Protein AF-A0A2C6MI35-F1 (afdb_monomer_lite)

pLDDT: mean 75.47, std 14.17, range [37.5, 93.75]

Sequence (176 aa):
MPGFTLAVMLFILFIFTPGSAALFLSGRSSSQYSLRETFAIGSLIFVAAFLFISFWQENAIKQFIDTMMAAAGISGGIININIISEIFMIEIILALALGLLELIINVGILPCKNKGVKTNRDNLLQKSFIMYRKAGIRPYVKVMLKDSQNISGECLRYSWDDKGSLLLKDADNPEK

Secondary structure (DSSP, 8-state):
-HHHHHHHHHHIIIIIHHHHHHHHHTT--TTS--HHHHHHHHHHHHHHHHHHHHHH-TTHHHHHHHHHHHHTTSS-----HHHHHHHHHHHHHHHHHHHHHHHHHHH-SS-S----PPPPTT-HHHHHHHHHHHTT---EEEEE-TTS-EEEEEEEEEE-STT-EEEEETTT-TT-

Radius of gyration: 25.23 Å; chains: 1; bounding box: 64×28×66 Å

Organism: NCBI:txid1383067

Structure (mmCIF, N/CA/C/O backbone):
data_AF-A0A2C6MI35-F1
#
_entry.id   AF-A0A2C6MI35-F1
#
loop_
_atom_site.group_PDB
_atom_site.id
_atom_site.type_symbol
_atom_site.label_atom_id
_atom_site.label_alt_id
_atom_site.label_comp_id
_atom_site.label_asym_id
_atom_site.label_entity_id
_atom_site.label_seq_id
_atom_site.pdbx_PDB_ins_code
_atom_site.Cartn_x
_atom_site.Cartn_y
_atom_site.Cartn_z
_atom_site.occupancy
_atom_site.B_iso_or_equiv
_atom_site.auth_seq_id
_atom_site.auth_comp_id
_atom_site.auth_asym_id
_atom_site.auth_atom_id
_atom_site.pdbx_PDB_model_num
ATOM 1 N N . MET A 1 1 ? 29.560 -9.538 -11.412 1.00 54.41 1 MET A N 1
ATOM 2 C CA . MET A 1 1 ? 28.147 -9.545 -11.854 1.00 54.41 1 MET A CA 1
ATOM 3 C C . MET A 1 1 ? 27.452 -8.256 -11.402 1.00 54.41 1 MET A C 1
ATOM 5 O O . MET A 1 1 ? 26.742 -8.274 -10.409 1.00 54.41 1 MET A O 1
ATOM 9 N N . PRO A 1 2 ? 27.687 -7.120 -12.077 1.00 59.41 2 PRO A N 1
ATOM 10 C CA . PRO A 1 2 ? 27.101 -5.827 -11.696 1.00 59.41 2 PRO A CA 1
ATOM 11 C C . PRO A 1 2 ? 25.589 -5.713 -11.986 1.00 59.41 2 PRO A C 1
ATOM 13 O O . PRO A 1 2 ? 24.885 -5.030 -11.248 1.00 59.41 2 PRO A O 1
ATOM 16 N N . GLY A 1 3 ? 25.068 -6.432 -12.991 1.00 57.88 3 GLY A N 1
ATOM 17 C CA . GLY A 1 3 ? 23.642 -6.389 -13.359 1.00 57.88 3 GLY A CA 1
ATOM 18 C C . GLY A 1 3 ? 22.692 -6.956 -12.295 1.00 57.88 3 GLY A C 1
ATOM 19 O O . GLY A 1 3 ? 21.583 -6.456 -12.132 1.00 57.88 3 GLY A O 1
ATOM 20 N N . PHE A 1 4 ? 23.138 -7.944 -11.506 1.00 60.38 4 PHE A N 1
ATOM 21 C CA . PHE A 1 4 ? 22.334 -8.507 -10.414 1.00 60.38 4 PHE A CA 1
ATOM 22 C C . PHE A 1 4 ? 22.129 -7.490 -9.280 1.00 60.38 4 PHE A C 1
ATOM 24 O O . PHE A 1 4 ? 21.028 -7.355 -8.756 1.00 60.38 4 PHE A O 1
ATOM 31 N N . THR A 1 5 ? 23.164 -6.715 -8.948 1.00 76.19 5 THR A N 1
ATOM 32 C CA . THR A 1 5 ? 23.095 -5.691 -7.898 1.00 76.19 5 THR A CA 1
ATOM 33 C C . THR A 1 5 ? 22.140 -4.559 -8.272 1.00 76.19 5 THR A C 1
ATOM 35 O O . THR A 1 5 ? 21.344 -4.133 -7.438 1.00 76.19 5 THR A O 1
ATOM 38 N N . LEU A 1 6 ? 22.172 -4.101 -9.529 1.00 74.00 6 LEU A N 1
ATOM 39 C CA . LEU A 1 6 ? 21.299 -3.021 -9.988 1.00 74.00 6 LEU A CA 1
ATOM 40 C C . LEU A 1 6 ? 19.835 -3.470 -10.085 1.00 74.00 6 LEU A C 1
ATOM 42 O O . LEU A 1 6 ? 18.953 -2.747 -9.634 1.00 74.00 6 LEU A O 1
ATOM 46 N N . ALA A 1 7 ? 19.566 -4.681 -10.580 1.00 73.06 7 ALA A N 1
ATOM 47 C CA . ALA A 1 7 ? 18.208 -5.228 -10.627 1.00 73.06 7 ALA A CA 1
ATOM 48 C C . ALA A 1 7 ? 17.580 -5.357 -9.227 1.00 73.06 7 ALA A C 1
ATOM 50 O O . ALA A 1 7 ? 16.420 -4.996 -9.032 1.00 73.06 7 ALA A O 1
ATOM 51 N N . VAL A 1 8 ? 18.356 -5.809 -8.235 1.00 80.31 8 VAL A N 1
ATOM 52 C CA . VAL A 1 8 ? 17.903 -5.874 -6.837 1.00 80.31 8 VAL A CA 1
ATOM 53 C C . VAL A 1 8 ? 17.649 -4.475 -6.273 1.00 80.31 8 VAL A C 1
ATOM 55 O O . VAL A 1 8 ? 16.636 -4.263 -5.609 1.00 80.31 8 VAL A O 1
ATOM 58 N N . MET A 1 9 ? 18.516 -3.500 -6.563 1.00 83.69 9 MET A N 1
ATOM 59 C CA . MET A 1 9 ? 18.298 -2.110 -6.147 1.00 83.69 9 MET A CA 1
ATOM 60 C C . MET A 1 9 ? 17.026 -1.515 -6.756 1.00 83.69 9 MET A C 1
ATOM 62 O O . MET A 1 9 ? 16.259 -0.880 -6.038 1.00 83.69 9 MET A O 1
ATOM 66 N N . LEU A 1 10 ? 16.764 -1.762 -8.041 1.00 82.00 10 LEU A N 1
ATOM 67 C CA . LEU A 1 10 ? 15.550 -1.297 -8.714 1.00 82.00 10 LEU A CA 1
ATOM 68 C C . LEU A 1 10 ? 14.298 -1.976 -8.153 1.00 82.00 10 LEU A C 1
ATOM 70 O O . LEU A 1 10 ? 13.296 -1.309 -7.936 1.00 82.00 10 LEU A O 1
ATOM 74 N N . PHE A 1 11 ? 14.362 -3.268 -7.830 1.00 83.50 11 PHE A N 1
ATOM 75 C CA . PHE A 1 11 ? 13.265 -3.961 -7.150 1.00 83.50 11 PHE A CA 1
ATOM 76 C C . PHE A 1 11 ? 12.962 -3.348 -5.773 1.00 83.50 11 PHE A C 1
ATOM 78 O O . PHE A 1 11 ? 11.804 -3.113 -5.423 1.00 83.50 11 PHE A O 1
ATOM 85 N N . ILE A 1 12 ? 14.000 -3.049 -4.987 1.00 87.00 12 ILE A N 1
ATOM 86 C CA . ILE A 1 12 ? 13.831 -2.389 -3.687 1.00 87.00 12 ILE A CA 1
ATOM 87 C C . ILE A 1 12 ? 13.234 -0.989 -3.872 1.00 87.00 12 ILE A C 1
ATOM 89 O O . ILE A 1 12 ? 12.336 -0.596 -3.125 1.00 87.00 12 ILE A O 1
ATOM 93 N N . LEU A 1 13 ? 13.704 -0.249 -4.874 1.00 88.31 13 LEU A N 1
ATOM 94 C CA . LEU A 1 13 ? 13.237 1.099 -5.168 1.00 88.31 13 LEU A CA 1
ATOM 95 C C . LEU A 1 13 ? 11.760 1.108 -5.584 1.00 88.31 13 LEU A C 1
ATOM 97 O O . LEU A 1 13 ? 10.974 1.813 -4.967 1.00 88.31 13 LEU A O 1
ATOM 101 N N . PHE A 1 14 ? 11.379 0.288 -6.561 1.00 88.88 14 PHE A N 1
ATOM 102 C CA . PHE A 1 14 ? 10.061 0.339 -7.204 1.00 88.88 14 PHE A CA 1
ATOM 103 C C . PHE A 1 14 ? 8.965 -0.469 -6.498 1.00 88.88 14 PHE A C 1
ATOM 105 O O . PHE A 1 14 ? 7.779 -0.242 -6.706 1.00 88.88 14 PHE A O 1
ATOM 112 N N . ILE A 1 15 ? 9.326 -1.450 -5.668 1.00 90.19 15 ILE A N 1
ATOM 113 C CA . ILE A 1 15 ? 8.332 -2.318 -5.016 1.00 90.19 15 ILE A CA 1
ATOM 114 C C . ILE A 1 15 ? 8.416 -2.170 -3.503 1.00 90.19 15 ILE A C 1
ATOM 116 O O . ILE A 1 15 ? 7.429 -1.832 -2.848 1.00 90.19 15 ILE A O 1
ATOM 120 N N . PHE A 1 16 ? 9.592 -2.406 -2.921 1.00 89.62 16 PHE A N 1
ATOM 121 C CA . PHE A 1 16 ? 9.715 -2.432 -1.464 1.00 89.62 16 PHE A CA 1
ATOM 122 C C . PHE A 1 16 ? 9.503 -1.050 -0.829 1.00 89.62 16 PHE A C 1
ATOM 124 O O . PHE A 1 16 ? 8.792 -0.934 0.171 1.00 89.62 16 PHE A O 1
ATOM 131 N N . THR A 1 17 ? 10.093 -0.004 -1.410 1.00 89.75 17 THR A N 1
ATOM 132 C CA . THR A 1 17 ? 10.029 1.371 -0.891 1.00 89.75 17 THR A CA 1
ATOM 133 C C . THR A 1 17 ? 8.602 1.934 -0.892 1.00 89.75 17 THR A C 1
ATOM 135 O O . THR A 1 17 ? 8.126 2.290 0.190 1.00 89.75 17 THR A O 1
ATOM 138 N N . PRO A 1 18 ? 7.866 1.967 -2.023 1.00 89.88 18 PRO A N 1
ATOM 139 C CA . PRO A 1 18 ? 6.489 2.463 -2.036 1.00 89.88 18 PRO A CA 1
ATOM 140 C C . PRO A 1 18 ? 5.544 1.591 -1.201 1.00 89.88 18 PRO A C 1
ATOM 142 O O . PRO A 1 18 ? 4.713 2.126 -0.467 1.00 89.88 18 PRO A O 1
ATOM 145 N N . GLY A 1 19 ? 5.709 0.263 -1.221 1.00 88.19 19 GLY A N 1
ATOM 146 C CA . GLY A 1 19 ? 4.918 -0.639 -0.378 1.00 88.19 19 GLY A CA 1
ATOM 147 C C . GLY A 1 19 ? 5.110 -0.368 1.118 1.00 88.19 19 GLY A C 1
ATOM 148 O O . GLY A 1 19 ? 4.142 -0.319 1.878 1.00 88.19 19 GLY A O 1
ATOM 149 N N . SER A 1 20 ? 6.354 -0.127 1.540 1.00 87.62 20 SER A N 1
ATOM 150 C CA . SER A 1 20 ? 6.673 0.224 2.928 1.00 87.62 20 SER A CA 1
ATOM 151 C C . SER A 1 20 ? 6.145 1.608 3.303 1.00 87.62 20 SER A C 1
ATOM 153 O O . SER A 1 20 ? 5.619 1.779 4.400 1.00 87.62 20 SER A O 1
ATOM 155 N N . ALA A 1 21 ? 6.245 2.588 2.399 1.00 87.50 21 ALA A N 1
ATOM 156 C CA . ALA A 1 21 ? 5.750 3.944 2.620 1.00 87.50 21 ALA A CA 1
ATOM 157 C C . ALA A 1 21 ? 4.225 3.979 2.811 1.00 87.50 21 ALA A C 1
ATOM 159 O O . ALA A 1 21 ? 3.744 4.599 3.761 1.00 87.50 21 ALA A O 1
ATOM 160 N N . ALA A 1 22 ? 3.470 3.272 1.964 1.00 87.38 22 ALA A N 1
ATOM 161 C CA . ALA A 1 22 ? 2.014 3.174 2.079 1.00 87.38 22 ALA A CA 1
ATOM 162 C C . ALA A 1 22 ? 1.594 2.546 3.418 1.00 87.38 22 ALA A C 1
ATOM 164 O O . ALA A 1 22 ? 0.770 3.100 4.149 1.00 87.38 22 ALA A O 1
ATOM 165 N N . LEU A 1 23 ? 2.226 1.427 3.782 1.00 85.56 23 LEU A N 1
ATOM 166 C CA . LEU A 1 23 ? 1.975 0.734 5.044 1.00 85.56 23 LEU A CA 1
ATOM 167 C C . LEU A 1 23 ? 2.350 1.583 6.266 1.00 85.56 23 LEU A C 1
ATOM 169 O O . LEU A 1 23 ? 1.597 1.618 7.238 1.00 85.56 23 LEU A O 1
ATOM 173 N N . PHE A 1 24 ? 3.460 2.317 6.209 1.00 84.12 24 PHE A N 1
ATOM 174 C CA . PHE A 1 24 ? 3.859 3.243 7.268 1.00 84.12 24 PHE A CA 1
ATOM 175 C C . PHE A 1 24 ? 2.830 4.355 7.479 1.00 84.12 24 PHE A C 1
ATOM 177 O O . PHE A 1 24 ? 2.433 4.632 8.612 1.00 84.12 24 PHE A O 1
ATOM 184 N N . LEU A 1 25 ? 2.341 4.951 6.393 1.00 83.69 25 LEU A N 1
ATOM 185 C CA . LEU A 1 25 ? 1.353 6.029 6.456 1.00 83.69 25 LEU A CA 1
ATOM 186 C C . LEU A 1 25 ? -0.028 5.565 6.903 1.00 83.69 25 LEU A C 1
ATOM 188 O O . LEU A 1 25 ? -0.734 6.333 7.552 1.00 83.69 25 LEU A O 1
ATOM 192 N N . SER A 1 26 ? -0.380 4.305 6.644 1.00 78.94 26 SER A N 1
ATOM 193 C CA . SER A 1 26 ? -1.616 3.703 7.159 1.00 78.94 26 SER A CA 1
ATOM 194 C C . SER A 1 26 ? -1.658 3.599 8.697 1.00 78.94 26 SER A C 1
ATOM 196 O O . SER A 1 26 ? -2.696 3.267 9.270 1.00 78.94 26 SER A O 1
ATOM 198 N N . GLY A 1 27 ? -0.547 3.893 9.389 1.00 69.50 27 GLY A N 1
ATOM 199 C CA . GLY A 1 27 ? -0.461 3.888 10.851 1.00 69.50 27 GLY A CA 1
ATOM 200 C C . GLY A 1 27 ? -0.296 2.494 11.462 1.00 69.50 27 GLY A C 1
ATOM 201 O O . GLY A 1 27 ? -0.457 2.326 12.674 1.00 69.50 27 GLY A O 1
ATOM 202 N N . ARG A 1 28 ? 0.023 1.488 10.641 1.00 68.94 28 ARG A N 1
ATOM 203 C CA . ARG A 1 28 ? 0.340 0.128 11.089 1.00 68.94 28 ARG A CA 1
ATOM 204 C C . ARG A 1 28 ? 1.673 0.116 11.854 1.00 68.94 28 ARG A C 1
ATOM 206 O O . ARG A 1 28 ? 2.599 0.869 11.570 1.00 68.94 28 ARG A O 1
ATOM 213 N N . SER A 1 29 ? 1.769 -0.729 12.880 1.00 62.06 29 SER A N 1
ATOM 214 C CA . SER A 1 29 ? 3.010 -0.907 13.652 1.00 62.06 29 SER A CA 1
ATOM 215 C C . SER A 1 29 ? 4.046 -1.682 12.833 1.00 62.06 29 SER A C 1
ATOM 217 O O . SER A 1 29 ? 3.680 -2.605 12.108 1.00 62.06 29 SER A O 1
ATOM 219 N N . SER A 1 30 ? 5.343 -1.412 13.026 1.00 60.34 30 SER A N 1
ATOM 220 C CA . SER A 1 30 ? 6.427 -2.186 12.39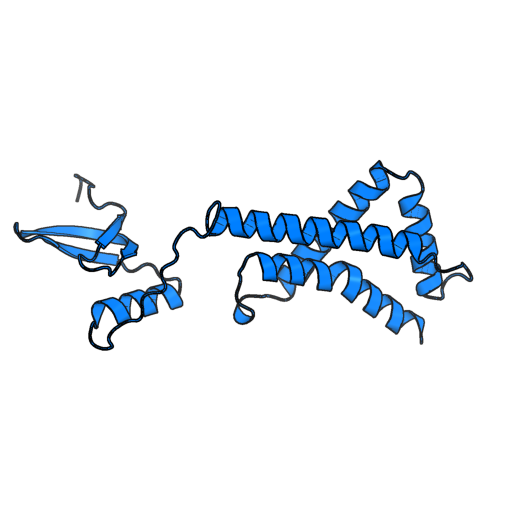7 1.00 60.34 30 SER A CA 1
ATOM 221 C C . SER A 1 30 ? 6.403 -3.683 12.711 1.00 60.34 30 SER A C 1
ATOM 223 O O . SER A 1 30 ? 6.908 -4.484 11.931 1.00 60.34 30 SER A O 1
ATOM 225 N N . SER A 1 31 ? 5.751 -4.073 13.807 1.00 55.59 31 SER A N 1
ATOM 226 C CA . SER A 1 31 ? 5.521 -5.470 14.189 1.00 55.59 31 SER A CA 1
ATOM 227 C C . SER A 1 31 ? 4.340 -6.141 13.475 1.00 55.59 31 SER A C 1
ATOM 229 O O . SER A 1 31 ? 4.112 -7.329 13.683 1.00 55.59 31 SER A O 1
ATOM 231 N N . GLN A 1 32 ? 3.550 -5.392 12.701 1.00 57.53 32 GLN A N 1
ATOM 232 C CA . GLN A 1 32 ? 2.394 -5.890 11.945 1.00 57.53 32 GLN A CA 1
ATOM 233 C C . GLN A 1 32 ? 2.682 -6.020 10.444 1.00 57.53 32 GLN A C 1
ATOM 235 O O . GLN A 1 32 ? 1.843 -6.543 9.718 1.00 57.53 32 GLN A O 1
ATOM 240 N N . TYR A 1 33 ? 3.851 -5.577 9.968 1.00 65.56 33 TYR A N 1
ATOM 241 C CA . TYR A 1 33 ? 4.230 -5.726 8.566 1.00 65.56 33 TYR A CA 1
ATOM 242 C C . TYR A 1 33 ? 4.637 -7.164 8.268 1.00 65.56 33 TYR A C 1
ATOM 244 O O . TYR A 1 33 ? 5.698 -7.630 8.684 1.00 65.56 33 TYR A O 1
ATOM 252 N N . SER A 1 34 ? 3.822 -7.867 7.488 1.00 79.31 34 SER A N 1
ATOM 253 C CA . SER A 1 34 ? 4.315 -9.042 6.780 1.00 79.31 34 SER A CA 1
ATOM 254 C C . SER A 1 34 ? 5.060 -8.589 5.527 1.00 79.31 34 SER A C 1
ATOM 256 O O . SER A 1 34 ? 4.522 -7.805 4.747 1.00 79.31 34 SER A O 1
ATOM 258 N N . LEU A 1 35 ? 6.254 -9.138 5.271 1.00 83.19 35 LEU A N 1
ATOM 259 C CA . LEU A 1 35 ? 6.982 -8.912 4.011 1.00 83.19 35 LEU A CA 1
ATOM 260 C C . LEU A 1 35 ? 6.096 -9.186 2.789 1.00 83.19 35 LEU A C 1
ATOM 262 O O . LEU A 1 35 ? 6.167 -8.481 1.787 1.00 83.19 35 LEU A O 1
ATOM 266 N N . ARG A 1 36 ? 5.208 -10.182 2.895 1.00 85.50 36 ARG A N 1
ATOM 267 C CA . ARG A 1 36 ? 4.239 -10.511 1.849 1.00 85.50 36 ARG A CA 1
ATOM 268 C C . ARG A 1 36 ? 3.293 -9.347 1.549 1.00 85.50 36 ARG A C 1
ATOM 270 O O . ARG A 1 36 ? 3.010 -9.098 0.384 1.00 85.50 36 ARG A O 1
ATOM 277 N N . GLU A 1 37 ? 2.808 -8.653 2.574 1.00 84.44 37 GLU A N 1
ATOM 278 C CA . GLU A 1 37 ? 1.909 -7.505 2.408 1.00 84.44 37 GLU A CA 1
ATOM 279 C C . GLU A 1 37 ? 2.643 -6.315 1.796 1.00 84.44 37 GLU A C 1
ATOM 281 O O . GLU A 1 37 ? 2.126 -5.698 0.868 1.00 84.44 37 GLU A O 1
ATOM 286 N N . THR A 1 38 ? 3.871 -6.044 2.246 1.00 87.75 38 THR A N 1
ATOM 287 C CA . THR A 1 38 ? 4.725 -4.997 1.670 1.00 87.75 38 THR A CA 1
ATOM 288 C C . THR A 1 38 ? 4.944 -5.220 0.177 1.00 87.75 38 THR A C 1
ATOM 290 O O . THR A 1 38 ? 4.754 -4.297 -0.612 1.00 87.75 38 THR A O 1
ATOM 293 N N . PHE A 1 39 ? 5.278 -6.448 -0.231 1.00 91.00 39 PHE A N 1
ATOM 294 C CA . PHE A 1 39 ? 5.456 -6.770 -1.647 1.00 91.00 39 PHE A CA 1
ATOM 295 C C . PHE A 1 39 ? 4.147 -6.738 -2.432 1.00 91.00 39 PHE A C 1
ATOM 297 O O . PHE A 1 39 ? 4.151 -6.283 -3.572 1.00 91.00 39 PHE A O 1
ATOM 304 N N . ALA A 1 40 ? 3.032 -7.184 -1.850 1.00 90.25 40 ALA A N 1
ATOM 305 C CA . ALA A 1 40 ? 1.735 -7.151 -2.521 1.00 90.25 40 ALA A CA 1
ATOM 306 C C . ALA A 1 40 ? 1.275 -5.711 -2.797 1.00 90.25 40 ALA A C 1
ATOM 308 O O . ALA A 1 40 ? 0.923 -5.387 -3.930 1.00 90.25 40 ALA A O 1
ATOM 309 N N . ILE A 1 41 ? 1.335 -4.838 -1.787 1.00 89.69 41 ILE A N 1
ATOM 310 C CA . ILE A 1 41 ? 0.958 -3.424 -1.915 1.00 89.69 41 ILE A CA 1
ATOM 311 C C . ILE A 1 41 ? 1.937 -2.692 -2.833 1.00 89.69 41 ILE A C 1
ATOM 313 O O . ILE A 1 41 ? 1.504 -1.974 -3.728 1.00 89.69 41 ILE A O 1
ATOM 317 N N . GLY A 1 42 ? 3.242 -2.923 -2.670 1.00 91.38 42 GLY A N 1
ATOM 318 C CA . GLY A 1 42 ? 4.268 -2.363 -3.548 1.00 91.38 42 GLY A CA 1
ATOM 319 C C . GLY A 1 42 ? 4.067 -2.748 -5.013 1.00 91.38 42 GLY A C 1
ATOM 320 O O . GLY A 1 42 ? 4.101 -1.887 -5.882 1.00 91.38 42 GLY A O 1
ATOM 321 N N . SER A 1 43 ? 3.767 -4.020 -5.292 1.00 92.62 43 SER A N 1
ATOM 322 C CA . SER A 1 43 ? 3.497 -4.494 -6.659 1.00 92.62 43 SER A CA 1
ATOM 323 C C . SER A 1 43 ? 2.218 -3.885 -7.232 1.00 92.62 43 SER A C 1
ATOM 325 O O . SER A 1 43 ? 2.165 -3.565 -8.415 1.00 92.62 43 SER A O 1
ATOM 327 N N . LEU A 1 44 ? 1.186 -3.702 -6.404 1.00 93.31 44 LEU A N 1
ATOM 328 C CA . LEU A 1 44 ? -0.054 -3.052 -6.822 1.00 93.31 44 LEU A CA 1
ATOM 329 C C . LEU A 1 44 ? 0.184 -1.579 -7.176 1.00 93.31 44 LEU A C 1
ATOM 331 O O . LEU A 1 44 ? -0.299 -1.123 -8.211 1.00 93.31 44 LEU A O 1
ATOM 335 N N . ILE A 1 45 ? 0.957 -0.860 -6.357 1.00 93.38 45 ILE A N 1
ATOM 336 C CA . ILE A 1 45 ? 1.352 0.531 -6.617 1.00 93.38 45 ILE A CA 1
ATOM 337 C C . ILE A 1 45 ? 2.171 0.624 -7.902 1.00 93.38 45 ILE A C 1
ATOM 339 O O . ILE A 1 45 ? 1.857 1.456 -8.749 1.00 93.38 45 ILE A O 1
ATOM 343 N N . PHE A 1 46 ? 3.154 -0.262 -8.074 1.00 92.56 46 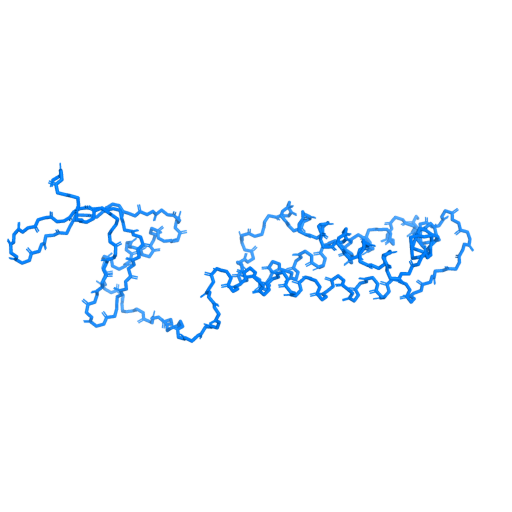PHE A N 1
ATOM 344 C CA . PHE A 1 46 ? 3.979 -0.343 -9.276 1.00 92.56 46 PHE A CA 1
ATOM 345 C C . PHE A 1 46 ? 3.121 -0.517 -10.535 1.00 92.56 46 PHE A C 1
ATOM 347 O O . PHE A 1 46 ? 3.209 0.272 -11.472 1.00 92.56 46 PHE A O 1
ATOM 354 N N . VAL A 1 47 ? 2.224 -1.510 -10.547 1.00 91.88 47 VAL A N 1
ATOM 355 C CA . VAL A 1 47 ? 1.333 -1.762 -11.692 1.00 91.88 47 VAL A CA 1
ATOM 356 C C . VAL A 1 47 ? 0.414 -0.567 -11.950 1.00 91.88 47 VAL A C 1
ATOM 358 O O . VAL A 1 47 ? 0.240 -0.175 -13.102 1.00 91.88 47 VAL A O 1
ATOM 361 N N . ALA A 1 48 ? -0.148 0.047 -10.907 1.00 91.62 48 ALA A N 1
ATOM 362 C CA . ALA A 1 48 ? -1.009 1.218 -11.053 1.00 91.62 48 ALA A CA 1
ATOM 363 C C . ALA A 1 48 ? -0.252 2.429 -11.627 1.00 91.62 48 ALA A C 1
ATOM 365 O O . ALA A 1 48 ? -0.751 3.074 -12.551 1.00 91.62 48 ALA A O 1
ATOM 366 N N . ALA A 1 49 ? 0.958 2.707 -11.136 1.00 90.69 49 ALA A N 1
ATOM 367 C CA . ALA A 1 49 ? 1.824 3.763 -11.654 1.00 90.69 49 ALA A CA 1
ATOM 368 C C . ALA A 1 49 ? 2.203 3.508 -13.117 1.00 90.69 49 ALA A C 1
ATOM 370 O O . ALA A 1 49 ? 2.133 4.412 -13.951 1.00 90.69 49 ALA A O 1
ATOM 371 N N . PHE A 1 50 ? 2.537 2.259 -13.445 1.00 87.69 50 PHE A N 1
ATOM 372 C CA . PHE A 1 50 ? 2.929 1.859 -14.789 1.00 87.69 50 PHE A CA 1
ATOM 373 C C . PHE A 1 50 ? 1.769 1.947 -15.791 1.00 87.69 50 PHE A C 1
ATOM 375 O O . PHE A 1 50 ? 1.953 2.391 -16.924 1.00 87.69 50 PHE A O 1
ATOM 382 N N . LEU A 1 51 ? 0.551 1.585 -15.380 1.00 89.62 51 LEU A N 1
ATOM 383 C CA . LEU A 1 51 ? -0.652 1.777 -16.195 1.00 89.62 51 LEU A CA 1
ATOM 384 C C . LEU A 1 51 ? -0.971 3.263 -16.385 1.00 89.62 51 LEU A C 1
ATOM 386 O O . LEU A 1 51 ? -1.303 3.679 -17.494 1.00 89.62 51 LEU A O 1
ATOM 390 N N . PHE A 1 52 ? -0.828 4.068 -15.329 1.00 89.50 52 PHE A N 1
ATOM 391 C CA . PHE A 1 52 ? -1.069 5.507 -15.386 1.00 89.50 52 PHE A CA 1
ATOM 392 C C . PHE A 1 52 ? -0.105 6.214 -16.346 1.00 89.50 52 PHE A C 1
ATOM 394 O O . PHE A 1 52 ? -0.543 6.980 -17.203 1.00 89.50 52 PHE A O 1
ATOM 401 N N . ILE A 1 53 ? 1.197 5.921 -16.264 1.00 87.94 53 ILE A N 1
ATOM 402 C CA . ILE A 1 53 ? 2.182 6.534 -17.163 1.00 87.94 53 ILE A CA 1
ATOM 403 C C . ILE A 1 53 ? 2.016 6.046 -18.606 1.00 87.94 53 ILE A C 1
ATOM 405 O O . ILE A 1 53 ? 2.138 6.840 -19.532 1.00 87.94 53 ILE A O 1
ATOM 409 N N . SER A 1 54 ? 1.654 4.774 -18.809 1.00 85.94 54 SER A N 1
ATOM 410 C CA . SER A 1 54 ? 1.406 4.215 -20.147 1.00 85.94 54 SER A CA 1
ATOM 411 C C . SER A 1 54 ? 0.186 4.836 -20.825 1.00 85.94 54 SER A C 1
ATOM 413 O O . SER A 1 54 ? 0.144 4.929 -22.048 1.00 85.94 54 SER A O 1
ATOM 415 N N . PHE A 1 55 ? -0.801 5.280 -20.043 1.00 87.31 55 PHE A N 1
ATOM 416 C CA . PHE A 1 55 ? -1.941 6.034 -20.559 1.00 87.31 55 PHE A CA 1
ATOM 417 C C . PHE A 1 55 ? -1.546 7.448 -21.012 1.00 87.31 55 PHE A C 1
ATOM 419 O O . PHE 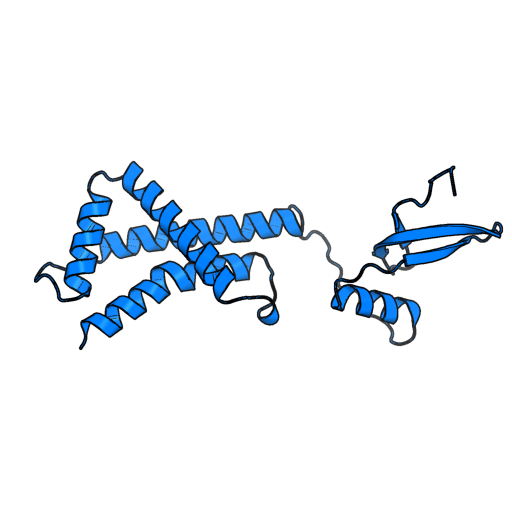A 1 55 ? -2.105 7.962 -21.977 1.00 87.31 55 PHE A O 1
ATOM 426 N N . TRP A 1 56 ? -0.587 8.078 -20.330 1.00 84.50 56 TRP A N 1
ATOM 427 C CA . TRP A 1 56 ? -0.162 9.450 -20.622 1.00 84.50 56 TRP A CA 1
ATOM 428 C C . TRP A 1 56 ? 0.952 9.538 -21.676 1.00 84.50 56 TRP A C 1
ATOM 430 O O . TRP A 1 56 ? 1.065 10.537 -22.385 1.00 84.50 56 TRP A O 1
ATOM 440 N N . GLN A 1 57 ? 1.790 8.508 -21.786 1.00 85.25 57 GLN A N 1
ATOM 441 C CA . GLN A 1 57 ? 2.980 8.502 -22.628 1.00 85.25 57 GLN A CA 1
ATOM 442 C C . GLN A 1 57 ? 3.081 7.181 -23.405 1.00 85.25 57 GLN A C 1
ATOM 444 O O . GLN A 1 57 ? 3.457 6.141 -22.867 1.00 85.25 57 GLN A O 1
ATOM 449 N N . GLU A 1 58 ? 2.813 7.243 -24.713 1.00 80.94 58 GLU A N 1
ATOM 450 C CA . GLU A 1 58 ? 2.700 6.069 -25.599 1.00 80.94 58 GLU A CA 1
ATOM 451 C C . GLU A 1 58 ? 3.957 5.180 -25.634 1.00 80.94 58 GLU A C 1
ATOM 453 O O . GLU A 1 58 ? 3.870 3.973 -25.845 1.00 80.94 58 GLU A O 1
ATOM 458 N N . ASN A 1 59 ? 5.140 5.758 -25.395 1.00 84.62 59 ASN A N 1
ATOM 459 C CA . ASN A 1 59 ? 6.420 5.044 -25.432 1.00 84.62 59 ASN A CA 1
ATOM 460 C C . ASN A 1 59 ? 7.005 4.728 -24.045 1.00 84.62 59 ASN A C 1
ATOM 462 O O . ASN A 1 59 ? 8.125 4.215 -23.981 1.00 84.62 59 ASN A O 1
ATOM 466 N N . ALA A 1 60 ? 6.284 4.994 -22.949 1.00 82.81 60 ALA A N 1
ATOM 467 C CA . ALA A 1 60 ? 6.789 4.790 -21.587 1.00 82.81 60 ALA A CA 1
ATOM 468 C C . ALA A 1 60 ? 7.226 3.341 -21.342 1.00 82.81 60 ALA A C 1
ATOM 470 O O . ALA A 1 60 ? 8.308 3.096 -20.814 1.00 82.81 60 ALA A O 1
ATOM 471 N N . ILE A 1 61 ? 6.425 2.373 -21.805 1.00 81.88 61 ILE A N 1
ATOM 472 C CA . ILE A 1 61 ? 6.709 0.940 -21.643 1.00 81.88 61 ILE A CA 1
ATOM 473 C C . ILE A 1 61 ? 8.015 0.569 -22.335 1.00 81.88 61 ILE A C 1
ATOM 475 O O . ILE A 1 61 ? 8.878 -0.075 -21.743 1.00 81.88 61 ILE A O 1
ATOM 479 N N . LYS A 1 62 ? 8.170 0.996 -23.590 1.00 85.88 62 LYS A N 1
ATOM 480 C CA . LYS A 1 62 ? 9.367 0.706 -24.375 1.00 85.88 62 LYS A CA 1
ATOM 481 C C . LYS A 1 62 ? 10.597 1.347 -23.736 1.00 85.88 62 LYS A C 1
ATOM 483 O O . LYS A 1 62 ? 11.586 0.662 -23.517 1.00 85.88 62 LYS A O 1
ATOM 488 N N . GLN A 1 63 ? 10.512 2.624 -23.368 1.00 86.00 63 GLN A N 1
ATOM 489 C CA . GLN A 1 63 ? 11.616 3.341 -22.726 1.00 86.00 63 GLN A CA 1
ATOM 490 C C . GLN A 1 63 ? 11.997 2.732 -21.375 1.00 86.00 63 GLN A C 1
ATOM 492 O O . GLN A 1 63 ? 13.183 2.630 -21.063 1.00 86.00 63 GLN A O 1
ATOM 497 N N . PHE A 1 64 ? 11.015 2.291 -20.589 1.00 85.12 64 PHE A N 1
ATOM 498 C CA . PHE A 1 64 ? 11.258 1.599 -19.331 1.00 85.12 64 PHE A CA 1
ATOM 499 C C . PHE A 1 64 ? 11.937 0.244 -19.554 1.00 85.12 64 PHE A C 1
ATOM 501 O O . PHE A 1 64 ? 12.961 -0.022 -18.931 1.00 85.12 64 PHE A O 1
ATOM 508 N N . ILE A 1 65 ? 11.429 -0.588 -20.470 1.00 85.12 65 ILE A N 1
ATOM 509 C CA . ILE A 1 65 ? 12.020 -1.899 -20.786 1.00 85.12 65 ILE A CA 1
ATOM 510 C C . ILE A 1 65 ? 13.443 -1.736 -21.326 1.00 85.12 65 ILE A C 1
ATOM 512 O O . ILE A 1 65 ? 14.348 -2.416 -20.847 1.00 85.12 65 ILE A O 1
ATOM 516 N N . ASP A 1 66 ? 13.668 -0.804 -22.251 1.00 86.19 66 ASP A N 1
ATOM 517 C CA . ASP A 1 66 ? 14.996 -0.507 -22.801 1.00 86.19 66 ASP A CA 1
ATOM 518 C C . ASP A 1 66 ? 15.965 -0.071 -21.692 1.00 86.19 66 ASP A C 1
ATOM 520 O O . ASP A 1 66 ? 17.099 -0.549 -21.617 1.00 86.19 66 ASP A O 1
ATOM 524 N N . THR A 1 67 ? 15.492 0.758 -20.759 1.00 84.69 67 THR A N 1
ATOM 525 C CA . THR A 1 67 ? 16.281 1.195 -19.602 1.00 84.69 67 THR A CA 1
ATOM 526 C C . THR A 1 67 ? 16.569 0.041 -18.635 1.00 84.69 67 THR A C 1
ATOM 528 O O . THR A 1 67 ? 17.690 -0.073 -18.138 1.00 84.69 67 THR A O 1
ATOM 531 N N . MET A 1 68 ? 15.609 -0.857 -18.401 1.00 82.38 68 MET A N 1
ATOM 532 C CA . MET A 1 68 ? 15.791 -2.050 -17.565 1.00 82.38 68 MET A CA 1
ATOM 533 C C . MET A 1 68 ? 16.760 -3.057 -18.199 1.00 82.38 68 MET A C 1
ATOM 535 O O . MET A 1 68 ? 17.5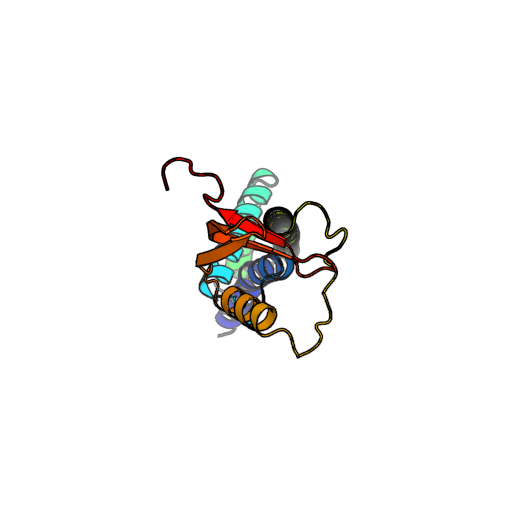97 -3.625 -17.498 1.00 82.38 68 MET A O 1
ATOM 539 N N . MET A 1 69 ? 16.701 -3.260 -19.519 1.00 83.12 69 MET A N 1
ATOM 540 C CA . MET A 1 69 ? 17.639 -4.120 -20.253 1.00 83.12 69 MET A CA 1
ATOM 541 C C . MET A 1 69 ? 19.058 -3.544 -20.255 1.00 83.12 69 MET A C 1
ATOM 543 O O . MET A 1 69 ? 20.029 -4.295 -20.122 1.00 83.12 69 MET A O 1
ATOM 547 N N . ALA A 1 70 ? 19.190 -2.220 -20.368 1.00 83.25 70 ALA A N 1
ATOM 548 C CA . ALA A 1 70 ? 20.463 -1.521 -20.221 1.00 83.25 70 ALA A CA 1
ATOM 549 C C . ALA A 1 70 ? 21.024 -1.654 -18.797 1.00 83.25 70 ALA A C 1
ATOM 551 O O . ALA A 1 70 ? 22.179 -2.036 -18.618 1.00 83.25 70 ALA A O 1
ATOM 552 N N . ALA A 1 71 ? 20.189 -1.443 -17.778 1.00 78.50 71 ALA A N 1
ATOM 553 C CA . ALA A 1 71 ? 20.551 -1.616 -16.372 1.00 78.50 71 ALA A CA 1
ATOM 554 C C . ALA A 1 71 ? 20.971 -3.063 -16.042 1.00 78.50 71 ALA A C 1
ATOM 556 O O . ALA A 1 71 ? 21.931 -3.299 -15.308 1.00 78.50 71 ALA A O 1
ATOM 557 N N . ALA A 1 72 ? 20.302 -4.055 -16.628 1.00 77.25 72 ALA A N 1
ATOM 558 C CA . ALA A 1 72 ? 20.661 -5.461 -16.464 1.00 77.25 72 ALA A CA 1
ATOM 559 C C . ALA A 1 72 ? 21.978 -5.842 -17.175 1.00 77.25 72 ALA A C 1
ATOM 561 O O . ALA A 1 72 ? 22.472 -6.955 -16.988 1.00 77.25 72 ALA A O 1
ATOM 562 N N . GLY A 1 73 ? 22.557 -4.941 -17.978 1.00 75.56 73 GLY A N 1
ATOM 563 C CA . GLY A 1 73 ? 23.742 -5.206 -18.796 1.00 75.56 73 GLY A CA 1
ATOM 564 C C . GLY A 1 73 ? 23.468 -6.140 -19.978 1.00 75.56 73 GLY A C 1
ATOM 565 O O . GLY A 1 73 ? 24.403 -6.717 -20.524 1.00 75.56 73 GLY A O 1
ATOM 566 N N . ILE A 1 74 ? 22.194 -6.314 -20.349 1.00 78.25 74 ILE A N 1
ATOM 567 C CA . ILE A 1 74 ? 21.748 -7.170 -21.460 1.00 78.25 74 ILE A CA 1
ATOM 568 C C . ILE A 1 74 ? 21.865 -6.415 -22.789 1.00 78.25 74 ILE A C 1
ATOM 570 O O . ILE A 1 74 ? 22.180 -7.008 -23.817 1.00 78.25 74 ILE A O 1
ATOM 574 N N . SER A 1 75 ? 21.648 -5.098 -22.768 1.00 76.75 75 SER A N 1
ATOM 575 C CA . SER A 1 75 ? 21.793 -4.226 -23.937 1.00 76.75 75 SER A CA 1
ATOM 576 C C . SER A 1 75 ? 22.780 -3.092 -23.664 1.00 76.75 75 SER A C 1
ATOM 578 O O . SER A 1 75 ? 22.812 -2.569 -22.554 1.00 76.75 75 SER A O 1
ATOM 580 N N . GLY A 1 76 ? 23.522 -2.649 -24.682 1.00 68.81 76 GLY A N 1
ATOM 581 C CA . GLY A 1 76 ? 24.389 -1.461 -24.609 1.00 68.81 76 GLY A CA 1
ATOM 582 C C . GLY A 1 76 ? 23.636 -0.122 -24.661 1.00 68.81 76 GLY A C 1
ATOM 583 O O . GLY A 1 76 ? 24.215 0.884 -25.061 1.00 68.81 76 GLY A O 1
ATOM 584 N N . GLY A 1 77 ? 22.337 -0.121 -24.345 1.00 70.62 77 GLY A N 1
ATOM 585 C CA . GLY A 1 77 ? 21.496 1.072 -24.350 1.00 70.62 77 GLY A CA 1
ATOM 586 C C . GLY A 1 77 ? 21.879 2.071 -23.255 1.00 70.62 77 GLY A C 1
ATOM 587 O O . GLY A 1 77 ? 22.559 1.740 -22.285 1.00 70.62 77 GLY A O 1
ATOM 588 N N . ILE A 1 78 ? 21.431 3.317 -23.411 1.00 75.56 78 ILE A N 1
ATOM 589 C CA . ILE A 1 78 ? 21.658 4.381 -22.428 1.00 75.56 78 ILE A CA 1
ATOM 590 C C . ILE A 1 78 ? 20.604 4.254 -21.325 1.00 75.56 78 ILE A C 1
ATOM 592 O O . ILE A 1 78 ? 19.412 4.167 -21.613 1.00 75.56 78 ILE A O 1
ATOM 596 N N . ILE A 1 79 ? 21.035 4.277 -20.062 1.00 77.94 79 ILE A N 1
ATOM 597 C CA . ILE A 1 79 ? 20.119 4.316 -18.917 1.00 77.94 79 ILE A CA 1
ATOM 598 C C . ILE A 1 79 ? 19.436 5.686 -18.900 1.00 77.94 79 ILE A C 1
ATOM 600 O O . ILE A 1 79 ? 20.072 6.701 -18.608 1.00 77.94 79 ILE A O 1
ATOM 604 N N . ASN A 1 80 ? 18.141 5.722 -19.209 1.00 80.69 80 ASN A N 1
ATOM 605 C CA . ASN A 1 80 ? 17.361 6.948 -19.145 1.00 80.69 80 ASN A CA 1
ATOM 606 C C . ASN A 1 80 ? 16.878 7.177 -17.704 1.00 80.69 80 ASN A C 1
ATOM 608 O O . ASN A 1 80 ? 15.925 6.561 -17.235 1.00 80.69 80 ASN A O 1
ATOM 612 N N . ILE A 1 81 ? 17.556 8.065 -16.980 1.00 82.50 81 ILE A N 1
ATOM 613 C CA . ILE A 1 81 ? 17.239 8.359 -15.573 1.00 82.50 81 ILE A CA 1
ATOM 614 C C . ILE A 1 81 ? 15.901 9.106 -15.446 1.00 82.50 81 ILE A C 1
ATOM 616 O O . ILE A 1 81 ? 15.215 8.962 -14.435 1.00 82.50 81 ILE A O 1
ATOM 620 N N . ASN A 1 82 ? 15.492 9.857 -16.473 1.00 85.62 82 ASN A N 1
ATOM 621 C CA . ASN A 1 82 ? 14.275 10.666 -16.415 1.00 85.62 82 ASN A CA 1
ATOM 622 C C . ASN A 1 82 ? 13.027 9.786 -16.307 1.00 85.62 82 ASN A C 1
ATOM 624 O O . ASN A 1 82 ? 12.213 10.014 -15.420 1.00 85.62 82 ASN A O 1
ATOM 628 N N . ILE A 1 83 ? 12.923 8.733 -17.129 1.00 83.94 83 ILE A N 1
ATOM 629 C CA . ILE A 1 83 ? 11.763 7.827 -17.092 1.00 83.94 83 ILE A CA 1
ATOM 630 C C . ILE A 1 83 ? 11.689 7.048 -15.770 1.00 83.94 83 ILE A C 1
ATOM 632 O O . ILE A 1 83 ? 10.610 6.878 -15.210 1.00 83.94 83 ILE A O 1
ATOM 636 N N . ILE A 1 84 ? 12.840 6.632 -15.221 1.00 85.12 84 ILE A N 1
ATOM 637 C CA . ILE A 1 84 ? 12.922 5.988 -13.898 1.00 85.12 84 ILE A CA 1
ATOM 638 C C . ILE A 1 84 ? 12.396 6.941 -12.819 1.00 85.12 84 ILE A C 1
ATOM 640 O O . ILE A 1 84 ? 11.588 6.543 -11.982 1.00 85.12 84 ILE A O 1
ATOM 644 N N . SER A 1 85 ? 12.852 8.196 -12.847 1.00 86.75 85 SER A N 1
ATOM 645 C CA . SER A 1 85 ? 12.458 9.224 -11.882 1.00 86.75 85 SER A CA 1
ATOM 646 C C . SER A 1 85 ? 10.963 9.543 -11.968 1.00 86.75 85 SER A C 1
ATOM 648 O O . SER A 1 85 ? 10.295 9.618 -10.941 1.00 86.75 85 SER A O 1
ATOM 650 N N . GLU A 1 86 ? 10.413 9.678 -13.177 1.00 88.00 86 GLU A N 1
ATOM 651 C CA . GLU A 1 86 ? 8.984 9.936 -13.394 1.00 88.00 86 GLU A CA 1
ATOM 652 C C . GLU A 1 86 ? 8.104 8.815 -12.826 1.00 88.00 86 GLU A C 1
ATOM 654 O O . GLU A 1 86 ? 7.178 9.095 -12.061 1.00 88.00 86 GLU A O 1
ATOM 659 N N . ILE A 1 87 ? 8.425 7.552 -13.130 1.00 88.44 87 ILE A N 1
ATOM 660 C CA . ILE A 1 87 ? 7.684 6.390 -12.612 1.00 88.44 87 ILE A CA 1
ATOM 661 C C . ILE A 1 87 ? 7.757 6.354 -11.085 1.00 88.44 87 ILE A C 1
ATOM 663 O O . ILE A 1 87 ? 6.728 6.240 -10.418 1.00 88.44 87 ILE A O 1
ATOM 667 N N . PHE A 1 88 ? 8.953 6.532 -10.522 1.00 89.69 88 PHE A N 1
ATOM 668 C CA . PHE A 1 88 ? 9.145 6.509 -9.074 1.00 89.69 88 PHE A CA 1
ATOM 669 C C . PHE A 1 88 ? 8.383 7.638 -8.361 1.00 89.69 88 PHE A C 1
ATOM 671 O O . PHE A 1 88 ? 7.785 7.425 -7.306 1.00 89.69 88 PHE A O 1
ATOM 678 N N . MET A 1 89 ? 8.341 8.838 -8.942 1.00 91.25 89 MET A N 1
ATOM 679 C CA . MET A 1 89 ? 7.568 9.955 -8.392 1.00 91.25 89 MET A CA 1
ATOM 680 C C . MET A 1 89 ? 6.068 9.644 -8.350 1.00 91.25 89 MET A C 1
ATOM 682 O O . MET A 1 89 ? 5.414 9.913 -7.339 1.00 91.25 89 MET A O 1
ATOM 686 N N . ILE A 1 90 ? 5.525 9.045 -9.412 1.00 91.00 90 ILE A N 1
ATOM 687 C CA . ILE A 1 90 ? 4.116 8.629 -9.468 1.00 91.00 90 ILE A CA 1
ATOM 688 C C . ILE A 1 90 ? 3.832 7.548 -8.419 1.00 91.00 90 ILE A C 1
ATOM 690 O O . ILE A 1 90 ? 2.834 7.639 -7.702 1.00 91.00 90 ILE A O 1
ATOM 694 N N . GLU A 1 91 ? 4.712 6.558 -8.277 1.00 92.44 91 GLU A N 1
ATOM 695 C CA . GLU A 1 91 ? 4.572 5.503 -7.268 1.00 92.44 91 GLU A CA 1
ATOM 696 C C . GLU A 1 91 ? 4.540 6.047 -5.849 1.00 92.44 91 GLU A C 1
ATOM 698 O O . GLU A 1 91 ? 3.691 5.634 -5.059 1.00 92.44 91 GLU A O 1
ATOM 703 N N . ILE A 1 92 ? 5.426 6.986 -5.514 1.00 91.56 92 ILE A N 1
ATOM 704 C CA . ILE A 1 92 ? 5.424 7.604 -4.189 1.00 91.56 92 ILE A CA 1
ATOM 705 C C . ILE A 1 92 ? 4.117 8.362 -3.970 1.00 91.56 92 ILE A C 1
ATOM 707 O O . ILE A 1 92 ? 3.496 8.184 -2.926 1.00 91.56 92 ILE A O 1
ATOM 711 N N . ILE A 1 93 ? 3.637 9.139 -4.943 1.00 93.75 93 ILE A N 1
ATOM 712 C CA . ILE A 1 93 ? 2.353 9.851 -4.823 1.00 93.75 93 ILE A CA 1
ATOM 713 C C . ILE A 1 93 ? 1.197 8.868 -4.581 1.00 93.75 93 ILE A C 1
ATOM 715 O O . ILE A 1 93 ? 0.376 9.096 -3.690 1.00 93.75 93 ILE A O 1
ATOM 719 N N . LEU A 1 94 ? 1.151 7.757 -5.317 1.00 92.94 94 LEU A N 1
ATOM 720 C CA . LEU A 1 94 ? 0.145 6.710 -5.127 1.00 92.94 94 LEU A CA 1
ATOM 721 C C . LEU A 1 94 ? 0.282 6.015 -3.768 1.00 92.94 94 LEU A C 1
ATOM 723 O O . LEU A 1 94 ? -0.727 5.767 -3.109 1.00 92.94 94 LEU A O 1
ATOM 727 N N . ALA A 1 95 ? 1.507 5.746 -3.316 1.00 92.38 95 ALA A N 1
ATOM 728 C CA . ALA A 1 95 ? 1.779 5.176 -2.001 1.00 92.38 95 ALA A CA 1
ATOM 729 C C . ALA A 1 95 ? 1.284 6.096 -0.877 1.00 92.38 95 ALA A C 1
ATOM 731 O O . ALA A 1 95 ? 0.624 5.633 0.055 1.00 92.38 95 ALA A O 1
ATOM 732 N N . LEU A 1 96 ? 1.552 7.403 -0.988 1.00 91.62 96 LEU A N 1
ATOM 733 C CA . LEU A 1 96 ? 1.054 8.413 -0.055 1.00 91.62 96 LEU A CA 1
ATOM 734 C C . LEU A 1 96 ? -0.479 8.439 -0.054 1.00 91.62 96 LEU A C 1
ATOM 736 O O . LEU A 1 96 ? -1.093 8.406 1.011 1.00 91.62 96 LEU A O 1
ATOM 740 N N . ALA A 1 97 ? -1.098 8.470 -1.237 1.00 91.12 97 ALA A N 1
ATOM 741 C CA . ALA A 1 97 ? -2.547 8.526 -1.383 1.00 91.12 97 ALA A CA 1
ATOM 742 C C . ALA A 1 97 ? -3.236 7.283 -0.803 1.00 91.12 97 ALA A C 1
ATOM 744 O O . ALA A 1 97 ? -4.198 7.419 -0.051 1.00 91.12 97 ALA A O 1
ATOM 745 N N . LEU A 1 98 ? -2.727 6.083 -1.096 1.00 89.69 98 LEU A N 1
ATOM 746 C CA . LEU A 1 98 ? -3.259 4.828 -0.560 1.00 89.69 98 LEU A CA 1
ATOM 747 C C . LEU A 1 98 ? -3.064 4.725 0.950 1.00 89.69 98 LEU A C 1
ATOM 749 O O . LEU A 1 98 ? -4.008 4.379 1.656 1.00 89.69 98 LEU A O 1
ATOM 753 N N . GLY A 1 99 ? -1.877 5.073 1.454 1.00 85.06 99 GLY A N 1
ATOM 754 C CA . GLY A 1 99 ? -1.606 5.073 2.890 1.00 85.06 99 GLY A CA 1
ATOM 755 C C . GLY A 1 99 ? -2.513 6.044 3.647 1.00 85.06 99 GLY A C 1
ATOM 756 O O . GLY A 1 99 ? -3.076 5.687 4.680 1.00 85.06 99 GLY A O 1
ATOM 757 N N . LEU A 1 100 ? -2.726 7.247 3.104 1.00 86.25 100 LEU A N 1
ATOM 758 C CA . LEU A 1 100 ? -3.657 8.230 3.664 1.00 86.25 100 LEU A CA 1
ATOM 759 C C . LEU A 1 100 ? -5.113 7.771 3.573 1.00 86.25 100 LEU A C 1
ATOM 761 O O . LEU A 1 100 ? -5.865 7.963 4.523 1.00 86.25 100 LEU A O 1
ATOM 765 N N . LEU A 1 101 ? -5.520 7.164 2.460 1.00 85.50 101 LEU A N 1
ATOM 766 C CA . LEU A 1 101 ? -6.871 6.637 2.282 1.00 85.50 101 LEU A CA 1
ATOM 767 C C . LEU A 1 101 ? -7.151 5.520 3.290 1.00 85.50 101 LEU A C 1
ATOM 769 O O . LEU A 1 101 ? -8.182 5.549 3.957 1.00 85.50 101 LEU A O 1
ATOM 773 N N . GLU A 1 102 ? -6.222 4.580 3.462 1.00 81.56 102 GLU A N 1
ATOM 774 C CA . GLU A 1 102 ? -6.335 3.526 4.470 1.00 81.56 102 GLU A CA 1
ATOM 775 C C . GLU A 1 102 ? -6.373 4.113 5.888 1.00 81.56 102 GLU A C 1
ATOM 777 O O . GLU A 1 102 ? -7.203 3.706 6.705 1.00 81.56 102 GLU A O 1
ATOM 782 N N . LEU A 1 103 ? -5.540 5.119 6.173 1.00 78.00 103 LEU A N 1
ATOM 783 C CA . LEU A 1 103 ? -5.568 5.839 7.444 1.00 78.00 103 LEU A CA 1
ATOM 784 C C . LEU A 1 103 ? -6.932 6.506 7.683 1.00 78.00 103 LEU A C 1
ATOM 786 O O . LEU A 1 103 ? -7.480 6.390 8.776 1.00 78.00 103 LEU A O 1
ATOM 790 N N . ILE A 1 104 ? -7.511 7.162 6.675 1.00 77.94 104 ILE A N 1
ATOM 791 C CA . ILE A 1 104 ? -8.830 7.807 6.761 1.00 77.94 104 ILE A CA 1
ATOM 792 C C . ILE A 1 104 ? -9.940 6.771 6.961 1.00 77.94 104 ILE A C 1
ATOM 794 O O . ILE A 1 104 ? -10.845 7.008 7.757 1.00 77.94 104 ILE A O 1
ATOM 798 N N . ILE A 1 105 ? -9.880 5.618 6.291 1.00 76.06 105 ILE A N 1
ATOM 799 C CA . ILE A 1 105 ? -10.857 4.535 6.482 1.00 76.06 105 ILE A CA 1
ATOM 800 C C . ILE A 1 105 ? -10.772 3.974 7.907 1.00 76.06 105 ILE A C 1
ATOM 802 O O . ILE A 1 105 ? -11.800 3.758 8.548 1.00 76.06 105 ILE A O 1
ATOM 806 N N . ASN A 1 106 ? -9.559 3.760 8.418 1.00 65.56 106 ASN A N 1
ATOM 807 C CA . ASN A 1 106 ? -9.348 3.102 9.707 1.00 65.56 106 ASN A CA 1
ATOM 808 C C . ASN A 1 106 ? -9.490 4.047 10.912 1.00 65.56 106 ASN A C 1
ATOM 810 O O . ASN A 1 106 ? -9.883 3.610 11.995 1.00 65.56 106 ASN A O 1
ATOM 814 N N . VAL A 1 107 ? -9.156 5.331 10.751 1.00 62.69 107 VAL A N 1
ATOM 815 C CA . VAL A 1 107 ? -9.120 6.334 11.835 1.00 62.69 107 VAL A CA 1
ATOM 816 C C . VAL A 1 107 ? -10.232 7.383 11.700 1.00 62.69 107 VAL A C 1
ATOM 818 O O . VAL A 1 107 ? -10.616 7.988 12.702 1.00 62.69 107 VAL A O 1
ATOM 821 N N . GLY A 1 108 ? -10.799 7.566 10.506 1.00 58.44 108 GLY A N 1
ATOM 822 C CA . GLY A 1 108 ? -11.715 8.656 10.164 1.00 58.44 108 GLY A CA 1
ATOM 823 C C . GLY A 1 108 ? -11.002 9.867 9.544 1.00 58.44 108 GLY A C 1
ATOM 824 O O . GLY A 1 108 ? -9.776 9.988 9.573 1.00 58.44 108 GLY A O 1
ATOM 825 N N . ILE A 1 109 ? -11.782 10.790 8.971 1.00 54.69 109 ILE A N 1
ATOM 826 C CA . ILE A 1 109 ? -11.295 12.063 8.416 1.00 54.69 109 ILE A CA 1
ATOM 827 C C . ILE A 1 109 ? -10.827 12.943 9.593 1.00 54.69 109 ILE A C 1
ATOM 829 O O . ILE A 1 109 ? -11.655 13.508 10.299 1.00 54.69 109 ILE A O 1
ATOM 833 N N . LEU A 1 110 ? -9.503 13.046 9.782 1.00 46.16 110 LEU A N 1
ATOM 834 C CA . LEU A 1 110 ? -8.769 13.784 10.832 1.00 46.16 110 LEU A CA 1
ATOM 835 C C . LEU A 1 110 ? -8.761 13.155 12.246 1.00 46.16 110 LEU A C 1
ATOM 837 O O . LEU A 1 110 ? -9.812 12.867 12.817 1.00 46.16 110 LEU A O 1
ATOM 841 N N . PRO A 1 111 ? -7.588 13.076 12.915 1.00 43.78 111 PRO A N 1
ATOM 842 C CA . PRO A 1 111 ? -7.496 12.756 14.334 1.00 43.78 111 PRO A CA 1
ATOM 843 C C . PRO A 1 111 ? -7.850 13.995 15.170 1.00 43.78 111 PRO A C 1
ATOM 845 O O . PRO A 1 111 ? -7.043 14.504 15.948 1.00 43.78 111 PRO A O 1
ATOM 848 N N . CYS A 1 112 ? -9.074 14.503 15.054 1.00 39.84 112 CYS A N 1
ATOM 849 C CA . CYS A 1 112 ? -9.594 15.417 16.060 1.00 39.84 112 CYS A CA 1
ATOM 850 C C . CYS A 1 112 ? -9.903 14.606 17.329 1.00 39.84 112 CYS A C 1
ATOM 852 O O . CYS A 1 112 ? -10.996 14.081 17.502 1.00 39.84 112 CYS A O 1
ATOM 854 N N . LYS A 1 113 ? -8.908 14.549 18.228 1.00 39.47 113 LYS A N 1
ATOM 855 C CA . LYS A 1 113 ? -8.944 13.991 19.596 1.00 39.47 113 LYS A CA 1
ATOM 856 C C . LYS A 1 113 ? -8.908 12.462 19.718 1.00 39.47 113 LYS A C 1
ATOM 858 O O . LYS A 1 113 ? -9.796 11.868 20.318 1.00 39.47 113 LYS A O 1
ATOM 863 N N . ASN A 1 114 ? -7.779 11.841 19.384 1.00 39.56 114 ASN A N 1
ATOM 864 C CA . ASN A 1 114 ? -7.361 10.673 20.169 1.00 39.56 114 ASN A CA 1
ATOM 865 C C . ASN A 1 114 ? -6.592 11.167 21.396 1.00 39.56 114 ASN A C 1
ATOM 867 O O . ASN A 1 114 ? -5.366 11.256 21.403 1.00 39.56 114 ASN A O 1
ATOM 871 N N . LYS A 1 115 ? -7.343 11.531 22.443 1.00 37.50 115 LYS A N 1
ATOM 872 C CA . LYS A 1 115 ? -6.788 11.704 23.786 1.00 37.50 115 LYS A CA 1
ATOM 873 C C . LYS A 1 115 ? -6.257 10.341 24.232 1.00 37.50 115 LYS A C 1
ATOM 875 O O . LYS A 1 115 ? -7.019 9.477 24.654 1.00 37.50 115 LYS A O 1
ATOM 880 N N . GLY A 1 116 ? -4.950 10.134 24.107 1.00 37.56 116 GLY A N 1
ATOM 881 C CA . GLY A 1 116 ? -4.276 9.051 24.809 1.00 37.56 116 GLY A CA 1
ATOM 882 C C . GLY A 1 116 ? -4.493 9.245 26.307 1.00 37.56 116 GLY A C 1
ATOM 883 O O . GLY A 1 116 ? -4.038 10.234 26.879 1.00 37.56 116 GLY A O 1
ATOM 884 N N . VAL A 1 117 ? -5.234 8.337 26.935 1.00 39.81 117 VAL A N 1
ATOM 885 C CA . VAL A 1 117 ? -5.481 8.381 28.377 1.00 39.81 117 VAL A CA 1
ATOM 886 C C . VAL A 1 117 ? -4.246 7.834 29.091 1.00 39.81 117 VAL A C 1
ATOM 888 O O . VAL A 1 117 ? -3.898 6.662 28.938 1.00 39.81 117 VAL A O 1
ATOM 891 N N . LYS A 1 118 ? -3.581 8.678 29.889 1.00 40.62 118 LYS A N 1
ATOM 892 C CA . LYS A 1 118 ? -2.659 8.215 30.935 1.00 40.62 118 LYS A CA 1
ATOM 893 C C . LYS A 1 118 ? -3.494 7.513 32.004 1.00 40.62 118 LYS A C 1
ATOM 895 O O . LYS A 1 118 ? -4.361 8.129 32.611 1.00 40.62 118 LYS A O 1
ATOM 900 N N . THR A 1 119 ? -3.250 6.226 32.215 1.00 41.47 119 THR A N 1
ATOM 901 C CA . THR A 1 119 ? -4.005 5.415 33.176 1.00 41.47 119 THR A CA 1
ATOM 902 C C . THR A 1 119 ? -3.341 5.410 34.547 1.00 41.47 119 THR A C 1
ATOM 904 O O . THR A 1 119 ? -2.127 5.212 34.639 1.00 41.47 119 THR A O 1
ATOM 907 N N . ASN A 1 120 ? -4.146 5.517 35.605 1.00 45.00 120 ASN A N 1
ATOM 908 C CA . ASN A 1 120 ? -3.740 5.122 36.950 1.00 45.00 120 ASN A CA 1
ATOM 909 C C . ASN A 1 120 ? -3.727 3.581 37.047 1.00 45.00 120 ASN A C 1
ATOM 911 O O . ASN A 1 120 ? -4.556 2.907 36.433 1.00 45.00 120 ASN A O 1
ATOM 915 N N . ARG A 1 121 ? -2.753 3.009 37.759 1.00 49.66 121 ARG A N 1
ATOM 916 C CA . ARG A 1 121 ? -2.414 1.573 37.718 1.00 49.66 121 ARG A CA 1
ATOM 917 C C . ARG A 1 121 ? -3.453 0.647 38.364 1.00 49.66 121 ARG A C 1
ATOM 919 O O . ARG A 1 121 ? -3.272 -0.562 38.253 1.00 49.66 121 ARG A O 1
ATOM 926 N N . ASP A 1 122 ? -4.538 1.140 38.950 1.00 56.16 122 ASP A N 1
ATOM 927 C CA . ASP A 1 122 ? -5.318 0.335 39.905 1.00 56.16 122 ASP A CA 1
ATOM 928 C C . ASP A 1 122 ? -6.679 -0.176 39.407 1.00 56.16 122 ASP A C 1
ATOM 930 O O . ASP A 1 122 ? -7.344 -0.927 40.115 1.00 56.16 122 ASP A O 1
ATOM 934 N N . ASN A 1 123 ? -7.088 0.115 38.166 1.00 63.88 123 ASN A N 1
ATOM 935 C CA . ASN A 1 123 ? -8.344 -0.427 37.635 1.00 63.88 123 ASN A CA 1
ATOM 936 C C . ASN A 1 123 ? -8.121 -1.764 36.889 1.00 63.88 123 ASN A C 1
ATOM 938 O O . ASN A 1 123 ? -7.755 -1.801 35.710 1.00 63.88 123 ASN A O 1
ATOM 942 N N . LEU A 1 124 ? -8.315 -2.884 37.597 1.00 68.12 124 LEU A N 1
ATOM 943 C CA . LEU A 1 124 ? -8.162 -4.257 37.078 1.00 68.12 124 LEU A CA 1
ATOM 944 C C . LEU A 1 124 ? -9.046 -4.544 35.852 1.00 68.12 124 LEU A C 1
ATOM 946 O O . LEU A 1 124 ? -8.607 -5.225 34.920 1.00 68.12 124 LEU A O 1
ATOM 950 N N . LEU A 1 125 ? -10.260 -3.986 35.813 1.00 73.25 125 LEU A N 1
ATOM 951 C CA . LEU A 1 125 ? -11.161 -4.098 34.662 1.00 73.25 125 LEU A CA 1
ATOM 952 C C . LEU A 1 125 ? -10.559 -3.399 33.446 1.00 73.25 125 LEU A C 1
ATOM 954 O O . LEU A 1 125 ? -10.411 -4.007 32.389 1.00 73.25 125 LEU A O 1
ATOM 958 N N . GLN A 1 126 ? -10.097 -2.161 33.613 1.00 71.06 126 GLN A N 1
ATOM 959 C CA . GLN A 1 126 ? -9.453 -1.419 32.533 1.00 71.06 126 GLN A CA 1
ATOM 960 C C . GLN A 1 126 ? -8.224 -2.161 31.981 1.00 71.06 126 GLN A C 1
ATOM 962 O O . GLN A 1 126 ? -8.078 -2.279 30.763 1.00 71.06 126 GLN A O 1
ATOM 967 N N . LYS A 1 127 ? -7.372 -2.722 32.853 1.00 71.56 127 LYS A N 1
ATOM 968 C CA . LYS A 1 127 ? -6.221 -3.545 32.433 1.00 71.56 127 LYS A CA 1
ATOM 969 C C . LYS A 1 127 ? -6.651 -4.754 31.607 1.00 71.56 127 LYS A C 1
ATOM 971 O O . LYS A 1 127 ? -6.049 -5.017 30.569 1.00 71.56 127 LYS A O 1
ATOM 976 N N . SER A 1 128 ? -7.692 -5.456 32.042 1.00 75.94 128 SER A N 1
ATOM 977 C CA . SER A 1 128 ? -8.194 -6.651 31.359 1.00 75.94 128 SER A CA 1
ATOM 978 C C . SER A 1 128 ? -8.701 -6.318 29.955 1.00 75.94 128 SER A C 1
ATOM 980 O O . SER A 1 128 ? -8.293 -6.955 28.987 1.00 75.94 128 SER A O 1
ATOM 982 N N . PHE A 1 129 ? -9.494 -5.252 29.805 1.00 76.75 129 PHE A N 1
ATOM 983 C CA . PHE A 1 129 ? -9.985 -4.804 28.495 1.00 76.75 129 PHE A CA 1
ATOM 984 C C . PHE A 1 129 ? -8.853 -4.330 27.573 1.00 76.75 129 PHE A C 1
ATOM 986 O O . PHE A 1 129 ? -8.878 -4.608 26.375 1.00 76.75 129 PHE A O 1
ATOM 993 N N . ILE A 1 130 ? -7.821 -3.676 28.119 1.00 74.38 130 ILE A N 1
ATOM 994 C CA . ILE A 1 130 ? -6.617 -3.319 27.353 1.00 74.38 130 ILE A CA 1
ATOM 995 C C . ILE A 1 130 ? -5.882 -4.572 26.860 1.00 74.38 130 ILE A C 1
ATOM 997 O O . ILE A 1 130 ? -5.421 -4.584 25.719 1.00 74.38 130 ILE A O 1
ATOM 1001 N N . MET A 1 131 ? -5.775 -5.623 27.677 1.00 74.50 131 MET A N 1
ATOM 1002 C CA . MET A 1 131 ? -5.146 -6.884 27.265 1.00 74.50 131 MET A CA 1
ATOM 1003 C C . MET A 1 131 ? -5.944 -7.581 26.158 1.00 74.50 131 MET A C 1
ATOM 1005 O O . MET A 1 131 ? -5.351 -7.973 25.155 1.00 74.50 131 MET A O 1
ATOM 1009 N N . TYR A 1 132 ? -7.274 -7.643 26.272 1.00 78.25 132 TYR A N 1
ATOM 1010 C CA . TYR A 1 132 ? -8.141 -8.161 25.206 1.00 78.25 132 TYR A CA 1
ATOM 1011 C C . TYR A 1 132 ? -7.968 -7.381 23.897 1.00 78.25 132 TYR A C 1
ATOM 1013 O O . TYR A 1 132 ? -7.778 -7.984 22.841 1.00 78.25 132 TYR A O 1
ATOM 1021 N N . ARG A 1 133 ? -7.898 -6.044 23.968 1.00 71.38 133 ARG A N 1
ATOM 1022 C CA . ARG A 1 133 ? -7.616 -5.200 22.799 1.00 71.38 133 ARG A CA 1
ATOM 1023 C C . ARG A 1 133 ? -6.245 -5.482 22.184 1.00 71.38 133 ARG A C 1
ATOM 1025 O O . ARG A 1 133 ? -6.148 -5.560 20.965 1.00 71.38 133 ARG A O 1
ATOM 1032 N N . LYS A 1 134 ? -5.195 -5.643 22.998 1.00 72.06 134 LYS A N 1
ATOM 1033 C CA . LYS A 1 134 ? -3.850 -6.007 22.512 1.00 72.06 134 LYS A CA 1
ATOM 1034 C C . LYS A 1 134 ? -3.828 -7.381 21.841 1.00 72.06 134 LYS A C 1
ATOM 1036 O O . LYS A 1 134 ? -3.073 -7.567 20.896 1.00 72.06 134 LYS A O 1
ATOM 1041 N N . ALA A 1 135 ? -4.656 -8.309 22.314 1.00 73.62 135 ALA A N 1
ATOM 1042 C CA . ALA A 1 135 ? -4.809 -9.638 21.735 1.00 73.62 135 ALA A CA 1
ATOM 1043 C C . ALA A 1 135 ? -5.735 -9.671 20.502 1.00 73.62 135 ALA A C 1
ATOM 1045 O O . ALA A 1 135 ? -5.869 -10.721 19.883 1.00 73.62 135 ALA A O 1
ATOM 1046 N N . GLY A 1 136 ? -6.396 -8.560 20.147 1.00 72.44 136 GLY A N 1
ATOM 1047 C CA . GLY A 1 136 ? -7.396 -8.527 19.072 1.00 72.44 136 GLY A CA 1
ATOM 1048 C C . GLY A 1 136 ? -8.679 -9.307 19.391 1.00 72.44 136 GLY A C 1
ATOM 1049 O O . GLY A 1 136 ? -9.466 -9.587 18.491 1.00 72.44 136 GLY A O 1
ATOM 1050 N N . ILE A 1 137 ? -8.898 -9.657 20.661 1.00 76.19 137 ILE A N 1
ATOM 1051 C CA . ILE A 1 137 ? -10.037 -10.451 21.127 1.00 76.19 137 ILE A CA 1
ATOM 1052 C C . ILE A 1 137 ? -11.109 -9.504 21.666 1.00 76.19 137 ILE A C 1
ATOM 1054 O O . ILE A 1 137 ? -10.813 -8.560 22.401 1.00 76.19 137 ILE A O 1
ATOM 1058 N N . ARG A 1 138 ? -12.371 -9.767 21.324 1.00 79.88 138 ARG A N 1
ATOM 1059 C CA . ARG A 1 138 ? -13.523 -9.020 21.837 1.00 79.88 138 ARG A CA 1
ATOM 1060 C C . ARG A 1 138 ? -14.114 -9.761 23.037 1.00 79.88 138 ARG A C 1
ATOM 1062 O O . ARG A 1 138 ? -14.578 -10.888 22.874 1.00 79.88 138 ARG A O 1
ATOM 1069 N N . PRO A 1 139 ? -14.069 -9.185 24.250 1.00 79.12 139 PRO A N 1
ATOM 1070 C CA . PRO A 1 139 ? -14.571 -9.874 25.426 1.00 79.12 139 PRO A CA 1
ATOM 1071 C C . PRO A 1 139 ? -16.103 -9.870 25.433 1.00 79.12 139 PRO A C 1
ATOM 1073 O O . PRO A 1 139 ? -16.732 -8.847 25.152 1.00 79.12 139 PRO A O 1
ATOM 1076 N N . TYR A 1 140 ? -16.700 -11.002 25.802 1.00 78.88 140 TYR A N 1
ATOM 1077 C CA . TYR A 1 140 ? -18.116 -11.069 26.154 1.00 78.88 140 TYR A CA 1
ATOM 1078 C C . TYR A 1 140 ? -18.287 -10.603 27.600 1.00 78.88 140 TYR A C 1
ATOM 1080 O O . TYR A 1 140 ? -17.593 -11.085 28.497 1.00 78.88 140 TYR A O 1
ATOM 1088 N N . VAL A 1 141 ? -19.184 -9.648 27.831 1.00 80.69 141 VAL A N 1
ATOM 1089 C CA . VAL A 1 141 ? -19.342 -8.984 29.129 1.00 80.69 141 VAL A CA 1
ATOM 1090 C C . VAL A 1 141 ? -20.789 -9.111 29.577 1.00 80.69 141 VAL A C 1
ATOM 1092 O O . VAL A 1 141 ? -21.708 -8.913 28.786 1.00 80.69 141 VAL A O 1
ATOM 1095 N N . LYS A 1 142 ? -20.988 -9.418 30.860 1.00 79.19 142 LYS A N 1
ATOM 1096 C CA . LYS A 1 142 ? -22.284 -9.337 31.535 1.00 79.19 142 LYS A CA 1
ATOM 1097 C C . LYS A 1 142 ? -22.237 -8.174 32.52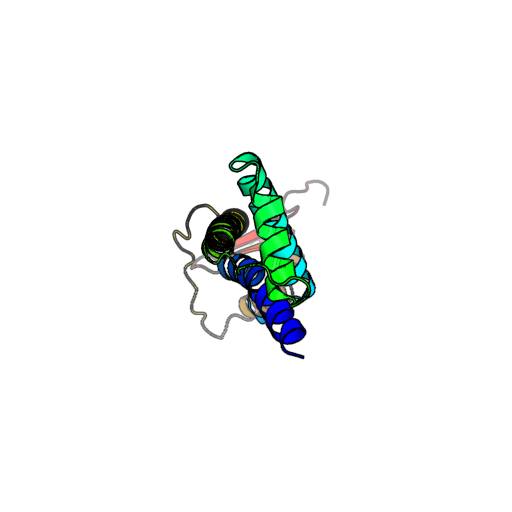1 1.00 79.19 142 LYS A C 1
ATOM 1099 O O . LYS A 1 142 ? -21.390 -8.159 33.412 1.00 79.19 142 LYS A O 1
ATOM 1104 N N . VAL A 1 143 ? -23.113 -7.197 32.331 1.00 76.06 143 VAL A N 1
ATOM 1105 C CA . VAL A 1 143 ? -23.213 -5.979 33.135 1.00 76.06 143 VAL A CA 1
ATOM 1106 C C . VAL A 1 143 ? -24.512 -6.030 33.925 1.00 76.06 143 VAL A C 1
ATOM 1108 O O . VAL A 1 143 ? -25.585 -6.211 33.355 1.00 76.06 143 VAL A O 1
ATOM 1111 N N . MET A 1 144 ? -24.404 -5.861 35.240 1.00 77.00 144 MET A N 1
ATOM 1112 C CA . MET A 1 144 ? -25.551 -5.719 36.128 1.00 77.00 144 MET A CA 1
ATOM 1113 C C . MET A 1 144 ? -25.827 -4.229 36.326 1.00 77.00 144 MET A C 1
ATOM 1115 O O . MET A 1 144 ? -24.968 -3.493 36.819 1.00 77.00 144 MET A O 1
ATOM 1119 N N . LEU A 1 145 ? -27.003 -3.778 35.899 1.00 75.50 145 LEU A N 1
ATOM 1120 C CA . LEU A 1 145 ? -27.474 -2.417 36.128 1.00 75.50 145 LEU A CA 1
ATOM 1121 C C . LEU A 1 145 ? -27.963 -2.257 37.573 1.00 75.50 145 LEU A C 1
ATOM 1123 O O . LEU A 1 145 ? -28.286 -3.231 38.252 1.00 75.50 145 LEU A O 1
ATOM 1127 N N . LYS A 1 146 ? -28.051 -1.005 38.038 1.00 75.25 146 LYS A N 1
ATOM 1128 C CA . LYS A 1 146 ? -28.561 -0.678 39.383 1.00 75.25 146 LYS A CA 1
ATOM 1129 C C . LYS A 1 146 ? -29.985 -1.192 39.617 1.00 75.25 146 LYS A C 1
ATOM 1131 O O . LYS A 1 146 ? -30.314 -1.561 40.737 1.00 75.25 146 LYS A O 1
ATOM 1136 N N . ASP A 1 147 ? -30.769 -1.306 38.550 1.00 77.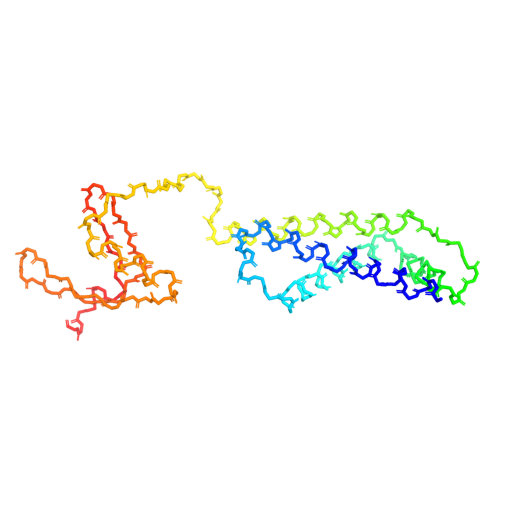06 147 ASP A N 1
ATOM 1137 C CA . ASP A 1 147 ? -32.153 -1.783 38.583 1.00 77.06 147 ASP A CA 1
ATOM 1138 C C . ASP A 1 147 ? -32.250 -3.322 38.541 1.00 77.06 147 ASP A C 1
ATOM 1140 O O . ASP A 1 147 ? -33.284 -3.882 38.195 1.00 77.06 147 ASP A O 1
ATOM 1144 N N . SER A 1 148 ? -31.158 -4.030 38.865 1.00 73.19 148 SER A N 1
ATOM 1145 C CA . SER A 1 148 ? -31.039 -5.501 38.840 1.00 73.19 148 SER A CA 1
ATOM 1146 C C . SER A 1 148 ? -31.228 -6.157 37.465 1.00 73.19 148 SER A C 1
ATOM 1148 O O . SER A 1 148 ? -31.229 -7.384 37.355 1.00 73.19 148 SER A O 1
ATOM 1150 N N . GLN A 1 149 ? -31.335 -5.364 36.398 1.00 72.56 149 GLN A N 1
ATOM 1151 C CA . GLN A 1 149 ? -31.339 -5.861 35.026 1.00 72.56 149 GLN A CA 1
ATOM 1152 C C . GLN A 1 149 ? -29.932 -6.293 34.609 1.00 72.56 149 GLN A C 1
ATOM 1154 O O . GLN A 1 149 ? -28.940 -5.620 34.902 1.00 72.56 149 GLN A O 1
ATOM 1159 N N . ASN A 1 150 ? -29.847 -7.422 33.909 1.00 74.56 150 ASN A N 1
ATOM 1160 C CA . ASN A 1 150 ? -28.593 -7.944 33.387 1.00 74.56 150 ASN A CA 1
ATOM 1161 C C . ASN A 1 150 ? -28.554 -7.748 31.879 1.00 74.56 150 ASN A C 1
ATOM 1163 O O . ASN A 1 150 ? -29.337 -8.361 31.163 1.00 74.56 150 ASN A O 1
ATOM 1167 N N . ILE A 1 151 ? -27.592 -6.964 31.407 1.00 74.94 151 ILE A N 1
ATOM 1168 C CA . ILE A 1 151 ? -27.305 -6.825 29.981 1.00 74.94 151 ILE A CA 1
ATOM 1169 C C . ILE A 1 151 ? -26.069 -7.661 29.685 1.00 74.94 151 ILE A C 1
ATOM 1171 O O . ILE A 1 151 ? -25.078 -7.605 30.416 1.00 74.94 151 ILE A O 1
ATOM 1175 N N . SER A 1 152 ? -26.110 -8.464 28.628 1.00 76.62 152 SER A N 1
ATOM 1176 C CA . SER A 1 152 ? -24.951 -9.248 28.212 1.00 76.62 152 SER A CA 1
ATOM 1177 C C . SER A 1 152 ? -24.718 -9.119 26.722 1.00 76.62 152 SER A C 1
ATOM 1179 O O . SER A 1 152 ? -25.673 -9.077 25.956 1.00 76.62 152 SER A O 1
ATOM 1181 N N . GLY A 1 153 ? -23.456 -9.059 26.319 1.00 76.75 153 GLY A N 1
ATOM 1182 C CA . GLY A 1 153 ? -23.122 -8.905 24.915 1.00 76.75 153 GLY A CA 1
ATOM 1183 C C . GLY A 1 153 ? -21.628 -8.875 24.656 1.00 76.75 153 GLY A C 1
ATOM 1184 O O . GLY A 1 153 ? -20.797 -8.822 25.568 1.00 76.75 153 GLY A O 1
ATOM 1185 N N . GLU A 1 154 ? -21.285 -8.902 23.376 1.00 76.56 154 GLU A N 1
ATOM 1186 C CA . GLU A 1 154 ? -19.909 -8.758 22.916 1.00 76.56 154 GLU A CA 1
ATOM 1187 C C . GLU A 1 154 ? -19.492 -7.283 22.989 1.00 76.56 154 GLU A C 1
ATOM 1189 O O . GLU A 1 154 ? -20.163 -6.409 22.439 1.00 76.56 154 GLU A O 1
ATOM 1194 N N . CYS A 1 155 ? -18.379 -6.981 23.659 1.00 76.81 155 CYS A N 1
ATOM 1195 C CA . CYS A 1 155 ? -17.888 -5.611 23.763 1.00 76.81 155 CYS A CA 1
ATOM 1196 C C . CYS A 1 155 ? -17.230 -5.162 22.453 1.00 76.81 155 CYS A C 1
ATOM 1198 O O . CYS A 1 155 ? -16.108 -5.561 22.131 1.00 76.81 155 CYS A O 1
ATOM 1200 N N . LEU A 1 156 ? -17.899 -4.259 21.738 1.00 71.88 156 LEU A N 1
ATOM 1201 C CA . LEU A 1 156 ? -17.395 -3.662 20.500 1.00 71.88 156 LEU A CA 1
ATOM 1202 C C . LEU A 1 156 ? -16.458 -2.488 20.776 1.00 71.88 156 LEU A C 1
ATOM 1204 O O . LEU A 1 156 ? -15.445 -2.314 20.097 1.00 71.88 156 LEU A O 1
ATOM 1208 N N . ARG A 1 157 ? -16.801 -1.665 21.770 1.00 71.69 157 ARG A N 1
ATOM 1209 C CA . ARG A 1 157 ? -16.042 -0.464 22.127 1.00 71.69 157 ARG A CA 1
ATOM 1210 C C . ARG A 1 157 ? -16.159 -0.185 23.615 1.00 71.69 157 ARG A C 1
ATOM 1212 O O . ARG A 1 157 ? -17.183 -0.459 24.225 1.00 71.69 157 ARG A O 1
ATOM 1219 N N . TYR A 1 158 ? -15.118 0.401 24.187 1.00 73.00 158 TYR A N 1
ATOM 1220 C CA . TYR A 1 158 ? -15.124 0.856 25.568 1.00 73.00 158 TYR A CA 1
ATOM 1221 C C . TYR A 1 158 ? -14.423 2.213 25.676 1.00 73.00 158 TYR A C 1
ATOM 1223 O O . TYR A 1 158 ? -13.421 2.449 24.994 1.00 73.00 158 TYR A O 1
ATOM 1231 N N . SER A 1 159 ? -14.945 3.099 26.522 1.00 68.50 159 SER A N 1
ATOM 1232 C CA . SER A 1 159 ? -14.261 4.311 26.980 1.00 68.50 159 SER A CA 1
ATOM 1233 C C . SER A 1 159 ? -14.161 4.286 28.499 1.00 68.50 159 SER A C 1
ATOM 1235 O O . SER A 1 159 ? -15.078 3.842 29.181 1.00 68.50 159 SER A O 1
ATOM 1237 N N . TRP A 1 160 ? -13.051 4.777 29.032 1.00 67.19 160 TRP A N 1
ATOM 1238 C CA . TRP A 1 160 ? -12.801 4.858 30.472 1.00 67.19 160 TRP A CA 1
ATOM 1239 C C . TRP A 1 160 ? -12.560 6.311 30.907 1.00 67.19 160 TRP A C 1
ATOM 1241 O O . TRP A 1 160 ? -11.701 6.566 31.744 1.00 67.19 160 TRP A O 1
ATOM 1251 N N . ASP A 1 161 ? -13.296 7.258 30.312 1.00 65.94 161 ASP A N 1
ATOM 1252 C CA . ASP A 1 161 ? -13.383 8.646 30.798 1.00 65.94 161 ASP A CA 1
ATOM 1253 C C . ASP A 1 161 ? -14.036 8.700 32.201 1.00 65.94 161 ASP A C 1
ATOM 1255 O O . ASP A 1 161 ? -14.398 7.660 32.753 1.00 65.94 161 ASP A O 1
ATOM 1259 N N . ASP A 1 162 ? -14.275 9.897 32.754 1.00 53.94 162 ASP A N 1
ATOM 1260 C CA . ASP A 1 162 ? -14.835 10.126 34.108 1.00 53.94 162 ASP A CA 1
ATOM 1261 C C . ASP A 1 162 ? -16.122 9.342 34.435 1.00 53.94 162 ASP A C 1
ATOM 1263 O O . ASP A 1 162 ? -16.481 9.189 35.600 1.00 53.94 162 ASP A O 1
ATOM 1267 N N . LYS A 1 163 ? -16.836 8.846 33.418 1.00 58.69 163 LYS A N 1
ATOM 1268 C CA . LYS A 1 163 ? -18.081 8.085 33.579 1.00 58.69 163 LYS A CA 1
ATOM 1269 C C . LYS A 1 163 ? -17.989 6.608 33.192 1.00 58.69 163 LYS A C 1
ATOM 1271 O O . LYS A 1 163 ? -18.858 5.856 33.612 1.00 58.69 163 LYS A O 1
ATOM 1276 N N . GLY A 1 164 ? -16.964 6.189 32.441 1.00 66.44 164 GLY A N 1
ATOM 1277 C CA . GLY A 1 164 ? -16.891 4.854 31.833 1.00 66.44 164 GLY A CA 1
ATOM 1278 C C . GLY A 1 164 ? -18.053 4.560 30.865 1.00 66.44 164 GLY A C 1
ATOM 1279 O O . GLY A 1 164 ? -19.206 4.891 31.109 1.00 66.44 164 GLY A O 1
ATOM 1280 N N . SER A 1 165 ? -17.787 3.940 29.723 1.00 70.56 165 SER A N 1
ATOM 1281 C CA . SER A 1 165 ? -18.846 3.460 28.827 1.00 70.56 165 SER A CA 1
ATOM 1282 C C . SER A 1 165 ? -18.420 2.185 28.118 1.00 70.56 165 SER A C 1
ATOM 1284 O O . SER A 1 165 ? -17.259 2.026 27.741 1.00 70.56 165 SER A O 1
ATOM 1286 N N . LEU A 1 166 ? -19.372 1.272 27.944 1.00 74.50 166 LEU A N 1
ATOM 1287 C CA . LEU A 1 166 ? -19.217 0.031 27.193 1.00 74.50 166 LEU A CA 1
ATOM 1288 C C . LEU A 1 166 ? -20.291 -0.000 26.109 1.00 74.50 166 LEU A C 1
ATOM 1290 O O . LEU A 1 166 ? -21.469 0.186 26.400 1.00 74.50 166 LEU A O 1
ATOM 1294 N N . LEU A 1 167 ? -19.878 -0.238 24.869 1.00 75.12 167 LEU A N 1
ATOM 1295 C CA . LEU A 1 167 ? -20.768 -0.512 23.752 1.00 75.12 167 LEU A CA 1
ATOM 1296 C C . LEU A 1 167 ? -20.824 -2.024 23.561 1.00 75.12 167 LEU A C 1
ATOM 1298 O O . LEU A 1 167 ? -19.834 -2.641 23.151 1.00 75.12 167 LEU A O 1
ATOM 1302 N N . LEU A 1 168 ? -21.980 -2.599 23.867 1.00 76.62 168 LEU A N 1
ATOM 1303 C CA . LEU A 1 168 ? -22.244 -4.024 23.732 1.00 76.62 168 LEU A CA 1
ATOM 1304 C C . LEU A 1 168 ? -23.058 -4.274 22.461 1.00 76.62 168 LEU A C 1
ATOM 1306 O O . LEU A 1 168 ? -24.028 -3.569 22.185 1.00 76.62 168 LEU A O 1
ATOM 1310 N N . LYS A 1 169 ? -22.658 -5.281 21.690 1.00 67.38 169 LYS A N 1
ATOM 1311 C CA . LYS A 1 169 ? -23.479 -5.847 20.622 1.00 67.38 169 LYS A CA 1
ATOM 1312 C C . LYS A 1 169 ? -24.593 -6.688 21.251 1.00 67.38 169 LYS A C 1
ATOM 1314 O O . LYS A 1 169 ? -24.318 -7.413 22.205 1.00 67.38 169 LYS A O 1
ATOM 1319 N N . ASP A 1 170 ? -25.803 -6.594 20.704 1.00 60.81 170 ASP A N 1
ATOM 1320 C CA . ASP A 1 170 ? -27.002 -7.329 21.146 1.00 60.81 170 ASP A CA 1
ATOM 1321 C C . ASP A 1 170 ? -27.487 -6.981 22.568 1.00 60.81 170 ASP A C 1
ATOM 1323 O O . ASP A 1 170 ? -28.169 -7.780 23.205 1.00 60.81 170 ASP A O 1
ATOM 1327 N N . ALA A 1 171 ? -27.162 -5.776 23.057 1.00 57.12 171 ALA A N 1
ATOM 1328 C CA . ALA A 1 171 ? -27.583 -5.288 24.375 1.00 57.12 171 ALA A CA 1
ATOM 1329 C C . ALA A 1 171 ? -29.112 -5.229 24.553 1.00 57.12 171 ALA A C 1
ATOM 1331 O O . ALA A 1 171 ? -29.596 -5.411 25.665 1.00 57.12 171 ALA A O 1
ATOM 1332 N N . ASP A 1 172 ? -29.836 -5.010 23.452 1.00 54.44 172 ASP A N 1
ATOM 1333 C CA . ASP A 1 172 ? -31.284 -4.795 23.418 1.00 54.44 172 ASP A CA 1
ATOM 1334 C C . ASP A 1 172 ? -32.033 -5.948 22.731 1.00 54.44 172 ASP A C 1
ATOM 1336 O O . ASP A 1 172 ? -33.111 -5.725 22.191 1.00 54.44 172 ASP A O 1
ATOM 1340 N N . ASN A 1 173 ? -31.477 -7.167 22.669 1.00 51.28 173 ASN A N 1
ATOM 1341 C CA . ASN A 1 173 ? -32.218 -8.289 22.086 1.00 51.28 173 ASN A CA 1
ATOM 1342 C C . ASN A 1 173 ? -33.370 -8.696 23.032 1.00 51.28 173 ASN A C 1
ATOM 1344 O O . ASN A 1 173 ? -33.085 -9.259 24.089 1.00 51.28 173 ASN A O 1
ATOM 1348 N N . PRO A 1 174 ? -34.650 -8.457 22.680 1.00 50.34 174 PRO A N 1
ATOM 1349 C CA . PRO A 1 174 ? -35.786 -8.782 23.544 1.00 50.34 174 PRO A CA 1
ATOM 1350 C C . PRO A 1 174 ? -36.048 -10.295 23.653 1.00 50.34 174 PRO A C 1
ATOM 1352 O O . PRO A 1 174 ? -36.924 -10.706 24.409 1.00 50.34 174 PRO A O 1
ATOM 1355 N N . GLU A 1 175 ? -35.321 -11.122 22.894 1.00 44.72 175 GLU A N 1
ATOM 1356 C CA . GLU A 1 175 ? -35.438 -12.585 22.896 1.00 44.72 175 GLU A CA 1
ATOM 1357 C C . GLU A 1 175 ? -34.473 -13.286 23.878 1.00 44.72 175 GLU A C 1
ATOM 1359 O O . GLU A 1 175 ? -34.463 -14.519 23.937 1.00 44.72 175 GLU A O 1
ATOM 1364 N N . LYS A 1 176 ? -33.654 -12.539 24.639 1.00 43.94 176 LYS A N 1
ATOM 1365 C CA . LYS A 1 176 ? -32.731 -13.073 25.660 1.00 43.94 176 LYS A CA 1
ATOM 1366 C C . LYS A 1 176 ? -33.039 -12.593 27.072 1.00 43.94 176 LYS A C 1
ATOM 1368 O O . LYS A 1 176 ? -33.324 -11.392 27.247 1.00 43.94 176 LYS A O 1
#

Foldseek 3Di:
DQLVVLVVVLCCLQQQVLLVLLCVLLVDDPVPDDPVSSRVSSVVLLVVLQVVVCVVDVCLVVLVVQLSCCSSVVDVDDNDVVSSVSSSVSSNVVSNVNSVVSNCVVPNDDCPDPPPDDDDPPDPVVVVVVVCVVVVHWDWDWDQDPVRDIFTATFPDWDDPPVIDTDGDPRPVPVD